Protein AF-A0A1X2FVW8-F1 (afdb_monomer_lite)

Sequence (59 aa):
MEKIEFLATLPQIQSAIKIGGDGASRIQFDVPTTEIANVVKLIKATGKLVMVTVEIKEG

pLDDT: mean 90.98, std 6.35, range [60.72, 96.69]

Secondary structure (DSSP, 8-state):
--------B--SSGGGEEE-TTS-EEE--B--GGGHHHHHGGGGGTTS-----------

Structure (mmCIF, N/CA/C/O backbone):
data_AF-A0A1X2FVW8-F1
#
_entry.id   AF-A0A1X2FVW8-F1
#
loop_
_atom_site.group_PDB
_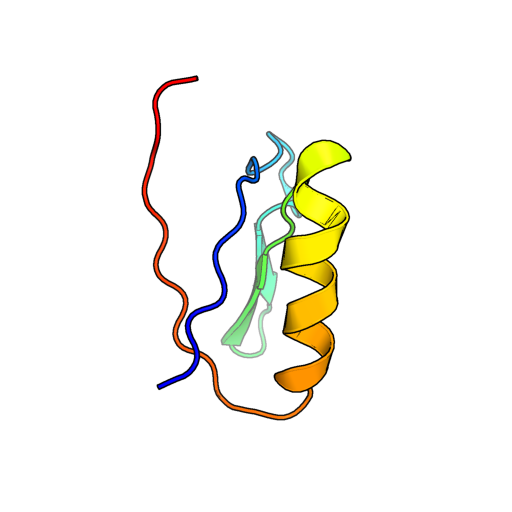atom_site.id
_atom_site.type_symbol
_atom_site.label_atom_id
_atom_site.label_alt_id
_atom_site.label_comp_id
_atom_site.label_asym_id
_atom_site.label_entity_id
_atom_site.label_seq_id
_atom_site.pdbx_PDB_ins_code
_atom_site.Cartn_x
_atom_site.Cartn_y
_atom_site.Cartn_z
_atom_site.occupancy
_atom_site.B_iso_or_equiv
_atom_site.auth_seq_id
_atom_site.auth_comp_id
_atom_site.auth_asym_id
_atom_site.auth_atom_id
_atom_site.pdbx_PDB_model_num
ATOM 1 N N . MET A 1 1 ? -20.876 7.308 1.507 1.00 68.88 1 MET A N 1
ATOM 2 C CA . MET A 1 1 ? -19.793 6.601 0.790 1.00 68.88 1 MET A CA 1
ATOM 3 C C . MET A 1 1 ? -18.837 6.075 1.851 1.00 68.88 1 MET A C 1
ATOM 5 O O . MET A 1 1 ? -18.486 6.855 2.727 1.00 68.88 1 MET A O 1
ATOM 9 N N . GLU A 1 2 ? -18.519 4.779 1.875 1.00 81.62 2 GLU A N 1
ATOM 10 C CA . GLU A 1 2 ? -17.585 4.226 2.875 1.00 81.62 2 GLU A CA 1
ATOM 11 C C . GLU A 1 2 ? -16.161 4.663 2.491 1.00 81.62 2 GLU A C 1
ATOM 13 O O . GLU A 1 2 ? -15.735 4.434 1.360 1.00 81.62 2 GLU A O 1
ATOM 18 N N . LYS A 1 3 ? -15.464 5.362 3.394 1.00 90.56 3 LYS A N 1
ATOM 19 C CA . LYS A 1 3 ? -14.094 5.854 3.190 1.00 90.56 3 LYS A CA 1
ATOM 20 C C . LYS A 1 3 ? -13.126 4.889 3.876 1.00 90.56 3 LYS A C 1
ATOM 22 O O . LYS A 1 3 ? -13.332 4.548 5.040 1.00 90.56 3 LYS A O 1
ATOM 27 N N . ILE A 1 4 ? -12.098 4.439 3.160 1.00 93.69 4 ILE A N 1
ATOM 28 C CA . ILE A 1 4 ? -11.027 3.595 3.703 1.00 93.69 4 ILE A CA 1
ATOM 29 C C . ILE A 1 4 ? -9.738 4.409 3.626 1.00 93.69 4 ILE A C 1
ATOM 31 O O . ILE A 1 4 ? -9.348 4.827 2.541 1.00 93.69 4 ILE A O 1
ATOM 35 N N . GLU A 1 5 ? -9.102 4.640 4.772 1.00 95.00 5 GLU A N 1
ATOM 36 C CA . GLU A 1 5 ? -7.862 5.410 4.896 1.00 95.00 5 GLU A CA 1
ATOM 37 C C . GLU A 1 5 ? -6.855 4.615 5.715 1.00 95.00 5 GLU A C 1
ATOM 39 O O . GLU A 1 5 ? -7.233 3.970 6.693 1.00 95.00 5 GLU A O 1
ATOM 44 N N . PHE A 1 6 ? -5.593 4.658 5.305 1.00 95.56 6 PHE A N 1
ATOM 45 C CA . PHE A 1 6 ? -4.469 4.040 5.995 1.00 95.56 6 PHE A CA 1
ATOM 46 C C . PHE A 1 6 ? -3.188 4.793 5.639 1.00 95.56 6 PHE A C 1
ATOM 48 O O . PHE A 1 6 ? -3.090 5.383 4.560 1.00 95.56 6 PHE A O 1
ATOM 55 N N . LEU A 1 7 ? -2.209 4.778 6.541 1.00 95.69 7 LEU A N 1
ATOM 56 C CA . LEU A 1 7 ? -0.867 5.269 6.233 1.00 95.69 7 LEU A CA 1
ATOM 57 C C . LEU A 1 7 ? -0.095 4.203 5.461 1.00 95.69 7 LEU A C 1
ATOM 59 O O . LEU A 1 7 ? -0.215 3.009 5.736 1.00 95.69 7 LEU A O 1
ATOM 63 N N . ALA A 1 8 ? 0.706 4.643 4.500 1.00 95.31 8 ALA A N 1
ATOM 64 C CA . ALA A 1 8 ? 1.606 3.781 3.759 1.00 95.31 8 ALA A CA 1
ATOM 65 C C . ALA A 1 8 ? 2.758 4.598 3.173 1.00 95.31 8 ALA A C 1
ATOM 67 O O . ALA A 1 8 ? 2.644 5.814 3.015 1.00 95.31 8 ALA A O 1
ATOM 68 N N . THR A 1 9 ? 3.844 3.926 2.810 1.00 94.19 9 THR A N 1
ATOM 69 C CA . THR A 1 9 ? 4.945 4.518 2.050 1.00 94.19 9 THR A CA 1
ATOM 70 C C . THR A 1 9 ? 4.989 3.932 0.644 1.00 94.19 9 THR A C 1
ATOM 72 O O . THR A 1 9 ? 4.615 2.782 0.404 1.00 94.19 9 THR A O 1
ATOM 75 N N . LEU A 1 10 ? 5.440 4.740 -0.314 1.00 92.44 10 LEU A N 1
ATOM 76 C CA . LEU A 1 10 ? 5.870 4.238 -1.615 1.00 92.44 10 LEU A CA 1
ATOM 77 C C . LEU A 1 10 ? 7.334 3.807 -1.476 1.00 92.44 10 LEU A C 1
ATOM 79 O O . LEU A 1 10 ? 8.183 4.674 -1.246 1.00 92.44 10 LEU A O 1
ATOM 83 N N . PRO A 1 11 ? 7.654 2.505 -1.584 1.00 90.62 11 PRO A N 1
ATOM 84 C CA . PRO A 1 11 ? 9.030 2.061 -1.446 1.00 90.62 11 PRO A CA 1
ATOM 85 C C . PRO A 1 11 ? 9.894 2.665 -2.554 1.00 90.62 11 PRO A C 1
ATOM 87 O O . PRO A 1 11 ? 9.475 2.758 -3.710 1.00 90.62 11 PRO A O 1
ATOM 90 N N . GLN A 1 12 ? 11.129 3.042 -2.217 1.00 88.19 12 GLN A N 1
ATOM 91 C CA . GLN A 1 12 ? 12.103 3.583 -3.173 1.00 88.19 12 GLN A CA 1
ATOM 92 C C . GLN A 1 12 ? 12.732 2.472 -4.031 1.00 88.19 12 GLN A C 1
ATOM 94 O O . GLN A 1 12 ? 13.945 2.282 -4.060 1.00 88.19 12 GLN A O 1
ATOM 99 N N . ILE A 1 13 ? 11.893 1.707 -4.728 1.00 88.62 13 ILE A N 1
ATOM 100 C CA . ILE A 1 13 ? 12.296 0.653 -5.660 1.00 88.62 13 ILE A CA 1
ATOM 101 C C . ILE A 1 13 ? 11.614 0.884 -7.007 1.00 88.62 13 ILE A C 1
ATOM 103 O O . ILE A 1 13 ? 10.450 1.275 -7.068 1.00 88.62 13 ILE A O 1
ATOM 107 N N . GLN A 1 14 ? 12.310 0.597 -8.110 1.00 84.50 14 GLN A N 1
ATOM 108 C CA . GLN A 1 14 ? 11.755 0.778 -9.461 1.00 84.50 14 GLN A CA 1
ATOM 109 C C . GLN A 1 14 ? 10.453 -0.017 -9.662 1.00 84.50 14 GLN A C 1
ATOM 111 O O . GLN A 1 14 ? 9.557 0.398 -10.387 1.00 84.50 14 GLN A O 1
ATOM 116 N N . SER A 1 15 ? 10.333 -1.166 -8.998 1.00 87.62 15 SER A N 1
ATOM 117 C CA . SER A 1 15 ? 9.169 -2.045 -9.074 1.00 87.62 15 SER A CA 1
ATOM 118 C C . SER A 1 15 ? 7.956 -1.573 -8.262 1.00 87.62 15 SER A C 1
ATOM 120 O O . SER A 1 15 ? 6.915 -2.224 -8.368 1.00 87.62 15 SER A O 1
ATOM 122 N N . ALA A 1 16 ? 8.060 -0.487 -7.485 1.00 91.12 16 ALA A N 1
ATOM 123 C CA . ALA A 1 16 ? 6.962 0.054 -6.681 1.00 91.12 16 ALA A CA 1
ATOM 124 C C . ALA A 1 16 ? 5.825 0.590 -7.555 1.00 91.12 16 ALA A C 1
ATOM 126 O O . ALA A 1 16 ? 4.656 0.460 -7.205 1.00 91.12 16 ALA A O 1
ATOM 127 N N . ILE A 1 17 ? 6.169 1.155 -8.715 1.00 92.69 17 ILE A N 1
ATOM 128 C CA . ILE A 1 17 ? 5.219 1.629 -9.718 1.00 92.69 17 ILE A CA 1
ATOM 129 C C . ILE A 1 17 ? 5.582 0.960 -11.038 1.00 92.69 17 ILE A C 1
ATOM 131 O O . ILE A 1 17 ? 6.597 1.269 -11.656 1.00 92.69 17 ILE A O 1
ATOM 135 N N . LYS A 1 18 ? 4.745 0.020 -11.475 1.00 91.56 18 LYS A N 1
ATOM 136 C CA . LYS A 1 18 ? 4.898 -0.673 -12.755 1.00 91.56 18 LYS A CA 1
ATOM 137 C C . LYS A 1 18 ? 3.830 -0.180 -13.708 1.00 91.56 18 LYS A C 1
ATOM 139 O O . LYS A 1 18 ? 2.651 -0.421 -13.468 1.00 91.56 18 LYS A O 1
ATOM 144 N N . ILE A 1 19 ? 4.246 0.468 -14.785 1.00 89.75 19 ILE A N 1
ATOM 145 C CA . ILE A 1 19 ? 3.358 0.854 -15.879 1.00 89.75 19 ILE A CA 1
ATOM 146 C C . ILE A 1 19 ? 3.397 -0.283 -16.903 1.00 89.75 19 ILE A C 1
ATOM 148 O O . ILE A 1 19 ? 4.443 -0.558 -17.489 1.00 89.75 19 ILE A O 1
ATOM 152 N N . GLY A 1 20 ? 2.286 -1.001 -17.043 1.00 84.44 20 GLY A N 1
ATOM 153 C CA . GLY A 1 20 ? 2.114 -2.074 -18.016 1.00 84.44 20 GLY A CA 1
ATOM 154 C C . GLY A 1 20 ? 1.874 -1.530 -19.423 1.00 84.44 20 GLY A C 1
ATOM 155 O O . GLY A 1 20 ? 1.299 -0.458 -19.608 1.00 84.44 20 GLY A O 1
ATOM 156 N N . GLY A 1 21 ? 2.313 -2.282 -20.436 1.00 79.00 21 GLY A N 1
ATOM 157 C CA . GLY A 1 21 ? 2.098 -1.939 -21.849 1.00 79.00 21 GLY A CA 1
ATOM 158 C C . GLY A 1 21 ? 0.654 -2.132 -22.334 1.00 79.00 21 GLY A C 1
ATOM 159 O O . GLY A 1 21 ? 0.327 -1.736 -23.445 1.00 79.00 21 GLY A O 1
ATOM 160 N N . ASP A 1 22 ? -0.207 -2.721 -21.505 1.00 87.25 22 ASP A N 1
ATOM 161 C CA . ASP A 1 22 ? -1.648 -2.903 -21.710 1.00 87.25 22 ASP A CA 1
ATOM 162 C C . ASP A 1 22 ? -2.483 -1.719 -21.184 1.00 87.25 22 ASP A C 1
ATOM 164 O O . ASP A 1 22 ? -3.711 -1.779 -21.160 1.00 87.25 22 ASP A O 1
ATOM 168 N N . GLY A 1 23 ? -1.822 -0.638 -20.753 1.00 83.19 23 GLY A N 1
ATOM 169 C CA . GLY A 1 23 ? -2.465 0.550 -20.192 1.00 83.19 23 GLY A CA 1
ATOM 170 C C . GLY A 1 23 ? -2.823 0.423 -18.709 1.00 83.19 23 GLY A C 1
ATOM 171 O O . GLY A 1 23 ? -3.388 1.361 -18.146 1.00 83.19 23 GLY A O 1
ATOM 172 N N . ALA A 1 24 ? -2.483 -0.694 -18.057 1.00 89.12 24 ALA A N 1
ATOM 173 C CA . ALA A 1 24 ? -2.688 -0.877 -16.627 1.00 89.12 24 ALA A CA 1
ATOM 174 C C . ALA A 1 24 ? -1.417 -0.548 -15.836 1.00 89.12 24 ALA A C 1
ATOM 176 O O . ALA A 1 24 ? -0.330 -1.038 -16.131 1.00 89.12 24 ALA A O 1
ATOM 177 N N . SER A 1 25 ? -1.559 0.230 -14.766 1.00 91.75 25 SER A N 1
ATOM 178 C CA . SER A 1 25 ? -0.475 0.478 -13.812 1.00 91.75 25 SER A CA 1
ATOM 179 C C . SER A 1 25 ? -0.718 -0.284 -12.515 1.00 91.75 25 SER A C 1
ATOM 181 O O . SER A 1 25 ? -1.844 -0.356 -12.023 1.00 91.75 25 SER A O 1
ATOM 183 N N . ARG A 1 26 ? 0.346 -0.835 -11.929 1.00 92.19 26 ARG A N 1
ATOM 184 C CA . ARG A 1 26 ? 0.333 -1.450 -10.600 1.00 92.19 26 ARG A CA 1
ATOM 185 C C . ARG A 1 26 ? 1.201 -0.635 -9.656 1.00 92.19 26 ARG A C 1
ATOM 187 O O . ARG A 1 26 ? 2.358 -0.364 -9.963 1.00 92.19 26 ARG A O 1
ATOM 194 N N . ILE A 1 27 ? 0.634 -0.296 -8.506 1.00 93.44 27 ILE A N 1
ATOM 195 C CA . ILE A 1 27 ? 1.305 0.444 -7.441 1.00 93.44 27 ILE A CA 1
ATOM 196 C C . ILE A 1 27 ? 1.388 -0.471 -6.221 1.00 93.44 27 ILE A C 1
ATOM 198 O O . ILE A 1 27 ? 0.399 -1.110 -5.859 1.00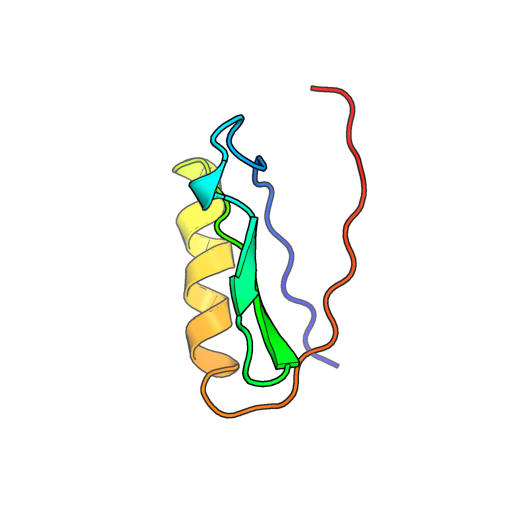 93.44 27 ILE A O 1
ATOM 202 N N . GLN A 1 28 ? 2.567 -0.554 -5.618 1.00 94.31 28 GLN A N 1
ATOM 203 C CA . GLN A 1 28 ? 2.816 -1.262 -4.372 1.00 94.31 28 GLN A CA 1
ATOM 204 C C . GLN A 1 28 ? 3.120 -0.243 -3.278 1.00 94.31 28 GLN A C 1
ATOM 206 O O . GLN A 1 28 ? 3.944 0.649 -3.469 1.00 94.31 28 GLN A O 1
ATOM 211 N N . PHE A 1 29 ? 2.4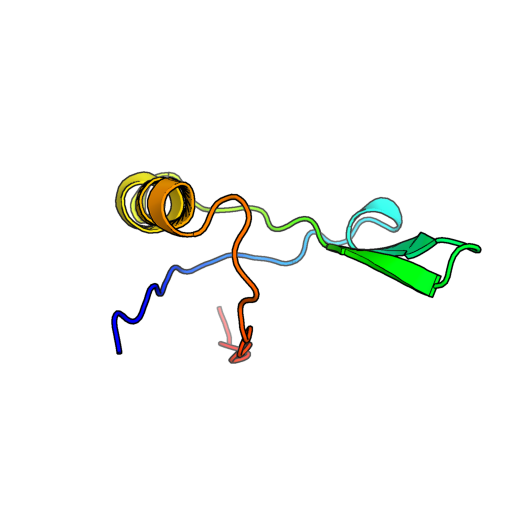59 -0.407 -2.139 1.00 94.12 29 PHE A N 1
ATOM 212 C CA . PHE A 1 29 ? 2.684 0.389 -0.945 1.00 94.12 29 PHE A CA 1
ATOM 213 C C . PHE A 1 29 ? 3.179 -0.513 0.179 1.00 94.12 29 PHE A C 1
ATOM 215 O O . PHE A 1 29 ? 2.677 -1.630 0.330 1.00 94.12 29 PHE A O 1
ATOM 222 N N . ASP A 1 30 ? 4.098 -0.002 0.987 1.00 94.25 30 ASP A N 1
ATOM 223 C CA . ASP A 1 30 ? 4.465 -0.630 2.248 1.00 94.25 30 ASP A CA 1
ATOM 224 C C . ASP A 1 30 ? 3.593 -0.036 3.352 1.00 94.25 30 ASP A C 1
ATOM 226 O O . ASP A 1 30 ? 3.529 1.178 3.547 1.00 94.25 30 ASP A O 1
ATOM 230 N N . VAL A 1 31 ? 2.877 -0.903 4.062 1.00 95.56 31 VAL A N 1
ATOM 231 C CA . VAL A 1 31 ? 1.925 -0.503 5.099 1.00 95.56 31 VAL A CA 1
ATOM 232 C C . VAL A 1 31 ? 2.492 -0.916 6.458 1.00 95.56 31 VAL A C 1
ATOM 234 O O . VAL A 1 31 ? 2.816 -2.094 6.637 1.00 95.56 31 VAL A O 1
ATOM 237 N N . PRO A 1 32 ? 2.601 0.003 7.434 1.00 95.31 32 PRO A N 1
ATOM 238 C CA . PRO A 1 32 ? 3.054 -0.347 8.771 1.00 95.31 32 PRO A CA 1
ATOM 239 C C . PRO A 1 32 ? 2.053 -1.285 9.456 1.00 95.31 32 PRO A C 1
ATOM 241 O O . PRO A 1 32 ? 0.844 -1.232 9.224 1.00 95.31 32 PRO A O 1
ATOM 244 N N . THR A 1 33 ? 2.543 -2.135 10.358 1.00 96.25 33 THR A N 1
ATOM 245 C CA . THR A 1 33 ? 1.709 -3.132 11.052 1.00 96.25 33 THR A CA 1
ATOM 246 C C . THR A 1 33 ? 0.549 -2.511 11.835 1.00 96.25 33 THR A C 1
ATOM 248 O O . THR A 1 33 ? -0.512 -3.124 11.951 1.00 96.25 33 THR A O 1
ATOM 251 N N . THR A 1 34 ? 0.713 -1.271 12.303 1.00 96.69 34 THR A N 1
ATOM 252 C CA . THR A 1 34 ? -0.319 -0.474 12.984 1.00 96.69 34 THR A CA 1
ATOM 253 C C . THR A 1 34 ? -1.537 -0.170 12.107 1.00 96.69 34 THR A C 1
ATOM 255 O O . THR A 1 34 ? -2.611 0.093 12.637 1.00 96.69 34 THR 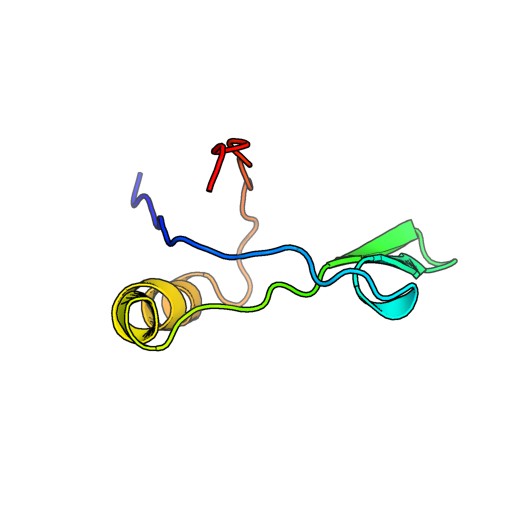A O 1
ATOM 258 N N . GLU A 1 35 ? -1.403 -0.247 10.781 1.00 96.62 35 GLU A N 1
ATOM 259 C CA . GLU A 1 35 ? -2.445 0.098 9.805 1.00 96.62 35 GLU A CA 1
ATOM 260 C C . GLU A 1 35 ? -3.111 -1.128 9.153 1.00 96.62 35 GLU A C 1
ATOM 262 O O . GLU A 1 35 ? -4.045 -0.986 8.360 1.00 96.62 35 GLU A O 1
ATOM 267 N N . ILE A 1 36 ? -2.701 -2.355 9.503 1.00 95.62 36 ILE A N 1
ATOM 268 C CA . ILE A 1 36 ? -3.229 -3.592 8.891 1.00 95.62 36 ILE A CA 1
ATOM 269 C C . ILE A 1 36 ? -4.757 -3.669 8.991 1.00 95.62 36 ILE A C 1
ATOM 271 O O . ILE A 1 36 ? -5.424 -4.035 8.022 1.00 95.62 36 ILE A O 1
ATOM 275 N N . ALA A 1 37 ? -5.336 -3.282 10.131 1.00 95.31 37 ALA A N 1
ATOM 276 C CA . ALA A 1 37 ? -6.786 -3.300 10.326 1.00 95.31 37 ALA A CA 1
ATOM 277 C C . ALA A 1 37 ? -7.533 -2.402 9.321 1.00 95.31 37 ALA A C 1
ATOM 279 O O . ALA A 1 37 ? -8.666 -2.709 8.944 1.00 95.31 37 ALA A O 1
ATOM 280 N N . ASN A 1 38 ? -6.909 -1.310 8.869 1.00 95.38 38 ASN A N 1
ATOM 281 C CA . ASN A 1 38 ? -7.468 -0.425 7.853 1.00 95.38 38 ASN A CA 1
ATOM 282 C C . ASN A 1 38 ? -7.308 -1.010 6.444 1.00 95.38 38 ASN A C 1
ATOM 284 O O . ASN A 1 38 ? -8.266 -0.987 5.674 1.00 95.38 38 ASN A O 1
ATOM 288 N N . VAL A 1 39 ? -6.163 -1.625 6.132 1.00 94.50 39 VAL A N 1
ATOM 289 C CA . VAL A 1 39 ? -5.932 -2.299 4.839 1.00 94.50 39 VAL A CA 1
ATOM 290 C C . VAL A 1 39 ? -6.864 -3.484 4.628 1.00 94.50 39 VAL A C 1
ATOM 292 O O . VAL A 1 39 ? -7.400 -3.652 3.537 1.00 94.50 39 VAL A O 1
ATOM 295 N N . VAL A 1 40 ? -7.143 -4.272 5.668 1.00 95.06 40 VAL A N 1
ATOM 296 C CA . VAL A 1 40 ? -8.086 -5.403 5.589 1.00 95.06 40 VAL A CA 1
ATOM 297 C C . VAL A 1 40 ? -9.484 -4.950 5.143 1.00 95.06 40 VAL A C 1
ATOM 299 O O . VAL A 1 40 ? -10.194 -5.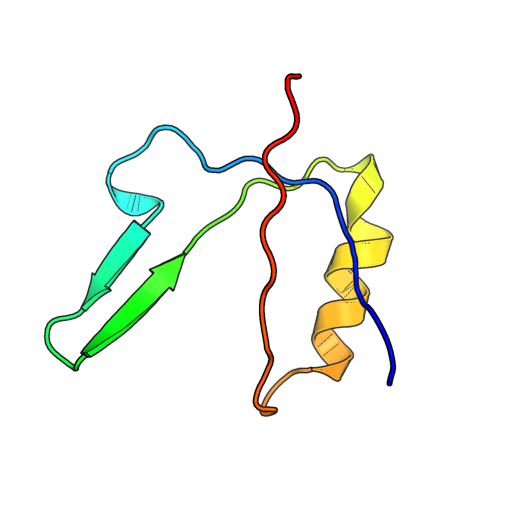704 4.476 1.00 95.06 40 VAL A O 1
ATOM 302 N N . LYS A 1 41 ? -9.881 -3.696 5.409 1.00 94.62 41 LYS A N 1
ATOM 303 C CA . LYS A 1 41 ? -11.165 -3.151 4.932 1.00 94.62 41 LYS A CA 1
ATOM 304 C C . LYS A 1 41 ? -11.238 -3.090 3.401 1.00 94.62 41 LYS A C 1
ATOM 306 O O . LYS A 1 41 ? -12.344 -3.164 2.866 1.00 94.62 41 LYS A O 1
ATOM 311 N N . LEU A 1 42 ? -10.102 -3.035 2.691 1.00 92.56 42 LEU A N 1
ATOM 312 C CA . LEU A 1 42 ? -10.049 -3.059 1.221 1.00 92.56 42 LEU A CA 1
ATOM 313 C C . LEU A 1 42 ? -10.597 -4.357 0.621 1.00 92.56 42 LEU A C 1
ATOM 315 O O . LEU A 1 42 ? -11.030 -4.344 -0.527 1.00 92.56 42 LEU A O 1
ATOM 319 N N . ILE A 1 43 ? -10.668 -5.453 1.388 1.00 93.62 43 ILE A N 1
ATOM 320 C CA . ILE A 1 43 ? -11.308 -6.702 0.940 1.00 93.62 43 ILE A CA 1
ATOM 321 C C . ILE A 1 43 ? -12.766 -6.443 0.518 1.00 93.62 43 ILE A C 1
ATOM 323 O O . ILE A 1 43 ? -13.262 -7.032 -0.440 1.00 93.62 43 ILE A O 1
ATOM 327 N N . LYS A 1 44 ? -13.460 -5.491 1.158 1.00 91.56 44 LYS A N 1
ATOM 328 C CA . LYS A 1 44 ? -14.832 -5.105 0.778 1.00 91.56 44 LYS A CA 1
ATOM 329 C C . LYS A 1 44 ? -14.922 -4.408 -0.589 1.00 91.56 44 LYS A C 1
ATOM 331 O O . LYS A 1 44 ? -16.023 -4.279 -1.142 1.00 91.56 44 LYS A O 1
ATOM 336 N N . ALA A 1 45 ? -13.797 -3.913 -1.104 1.00 92.00 45 ALA A N 1
ATOM 337 C CA . ALA A 1 45 ? -13.683 -3.212 -2.378 1.00 92.00 45 ALA A CA 1
ATOM 338 C C . ALA A 1 45 ? -13.235 -4.127 -3.534 1.00 92.00 45 ALA A C 1
ATOM 340 O O . ALA A 1 45 ? -13.188 -3.675 -4.677 1.00 92.00 45 ALA A O 1
ATOM 341 N N . THR A 1 46 ? -12.945 -5.409 -3.276 1.00 92.50 46 THR A N 1
ATOM 342 C CA . THR A 1 46 ? -12.568 -6.373 -4.318 1.00 92.50 46 THR A CA 1
ATOM 343 C C . THR A 1 46 ? -13.614 -6.422 -5.438 1.00 92.50 46 THR A C 1
ATOM 345 O O . THR A 1 46 ? -14.809 -6.566 -5.184 1.00 92.50 46 THR A O 1
ATOM 348 N N . GLY A 1 47 ? -13.154 -6.286 -6.686 1.00 92.81 47 GLY A N 1
ATOM 349 C CA . GLY A 1 47 ? -14.003 -6.297 -7.884 1.00 92.81 47 GLY A CA 1
ATOM 350 C C . GLY A 1 47 ? -14.779 -5.001 -8.149 1.00 92.81 47 GLY A C 1
ATOM 351 O O . GLY A 1 47 ? -15.562 -4.957 -9.094 1.00 92.81 47 GLY A O 1
ATOM 352 N N . LYS A 1 48 ? -14.585 -3.949 -7.344 1.00 92.56 48 LYS A N 1
ATOM 353 C CA . LYS A 1 48 ? -15.260 -2.653 -7.512 1.00 92.56 48 LYS A CA 1
ATOM 354 C C . LYS A 1 48 ? -14.307 -1.603 -8.077 1.00 92.56 48 LYS A C 1
ATOM 356 O O . LYS A 1 48 ? -13.106 -1.638 -7.822 1.00 92.56 48 LYS A O 1
ATOM 361 N N . LEU A 1 49 ? -14.864 -0.634 -8.804 1.00 92.38 49 LEU A N 1
ATOM 362 C CA . LEU A 1 49 ? -14.146 0.588 -9.160 1.00 92.38 49 LEU A CA 1
ATOM 363 C C . LEU A 1 49 ? -13.897 1.408 -7.889 1.00 92.38 49 LEU A C 1
ATOM 365 O O . LEU A 1 49 ? -14.830 1.673 -7.129 1.00 92.38 49 LEU A O 1
ATOM 369 N N . VAL A 1 50 ? -12.649 1.818 -7.673 1.00 92.75 50 VAL A N 1
ATOM 370 C CA . VAL A 1 50 ? -12.245 2.642 -6.530 1.00 92.75 50 VAL A CA 1
ATOM 371 C C . VAL A 1 50 ? -11.573 3.921 -7.013 1.00 92.75 50 VAL A C 1
ATOM 373 O O . VAL A 1 50 ? -10.811 3.905 -7.976 1.00 92.75 50 VAL A O 1
ATOM 376 N N . MET A 1 51 ? -11.850 5.030 -6.330 1.00 93.75 51 MET A N 1
ATOM 377 C CA . MET A 1 51 ? -11.099 6.275 -6.475 1.00 93.75 51 MET A CA 1
ATOM 378 C C . MET A 1 51 ? -10.053 6.325 -5.364 1.00 93.75 51 MET A C 1
ATOM 380 O O . MET A 1 51 ? -10.400 6.180 -4.192 1.00 93.75 51 MET A O 1
ATOM 384 N N . VAL A 1 52 ? -8.786 6.512 -5.731 1.00 92.94 52 VAL A N 1
ATOM 385 C CA . VAL A 1 52 ? -7.671 6.603 -4.783 1.00 92.94 52 VAL A CA 1
ATOM 386 C C . VAL A 1 52 ? -7.225 8.056 -4.693 1.00 92.94 52 VAL A C 1
ATOM 388 O O . VAL A 1 52 ? -6.863 8.653 -5.704 1.00 92.94 52 VAL A O 1
ATOM 391 N N . THR A 1 53 ? -7.228 8.604 -3.482 1.00 94.00 53 THR A N 1
ATOM 392 C CA . THR A 1 53 ? -6.646 9.914 -3.172 1.00 94.00 53 THR A CA 1
ATOM 393 C C . THR A 1 53 ? -5.375 9.687 -2.369 1.00 94.00 53 THR A C 1
ATOM 395 O O . THR A 1 53 ? -5.396 8.937 -1.395 1.00 94.00 53 THR A O 1
ATOM 398 N N . VAL A 1 54 ? -4.273 10.315 -2.778 1.00 93.31 54 VAL A N 1
ATOM 399 C CA . VAL A 1 54 ? -2.985 10.235 -2.078 1.00 93.31 54 VAL A CA 1
ATOM 400 C C . VAL A 1 54 ? -2.660 11.604 -1.499 1.00 93.31 54 VAL A C 1
ATOM 402 O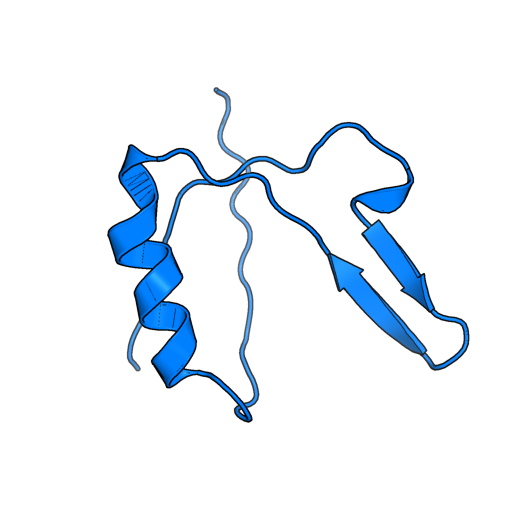 O . VAL A 1 54 ? -2.590 12.588 -2.232 1.00 93.31 54 VAL A O 1
ATOM 405 N N . GLU A 1 55 ? -2.445 11.650 -0.190 1.00 95.31 55 GLU A N 1
ATOM 406 C CA . GLU A 1 55 ? -1.978 12.834 0.527 1.00 95.31 55 GLU A CA 1
ATOM 407 C C . GLU A 1 55 ? -0.526 12.609 0.948 1.00 95.31 55 GLU A C 1
ATOM 409 O O . GLU A 1 55 ? -0.223 11.661 1.675 1.00 95.31 55 GLU A O 1
ATOM 414 N N . ILE A 1 56 ? 0.379 13.469 0.476 1.00 93.94 56 ILE A N 1
ATOM 415 C CA . ILE A 1 56 ? 1.787 13.415 0.874 1.00 93.94 56 ILE A CA 1
ATOM 416 C C . ILE A 1 56 ? 1.889 13.983 2.288 1.00 93.94 56 ILE A C 1
ATOM 418 O O . ILE A 1 56 ? 1.542 15.140 2.522 1.00 93.94 56 ILE A O 1
ATOM 422 N N . LYS A 1 57 ? 2.363 13.162 3.225 1.00 88.00 57 LYS A N 1
ATOM 423 C CA . LYS A 1 57 ? 2.688 13.577 4.590 1.00 88.00 57 LYS A CA 1
ATOM 424 C C . LYS A 1 57 ? 4.200 13.587 4.754 1.00 88.00 57 LYS A C 1
ATOM 426 O O . LYS A 1 57 ? 4.869 12.666 4.295 1.00 88.00 57 LYS A O 1
ATOM 431 N N . GLU A 1 58 ? 4.722 14.623 5.395 1.00 81.38 58 GLU A N 1
ATOM 432 C CA . GLU A 1 58 ? 6.118 14.654 5.826 1.00 81.38 58 GLU A CA 1
ATOM 433 C C . GLU A 1 58 ? 6.259 13.741 7.051 1.00 81.38 58 GLU A C 1
ATOM 435 O O . GLU A 1 58 ? 5.559 13.933 8.049 1.00 81.38 58 GLU A O 1
ATOM 440 N N . GLY A 1 59 ? 7.101 12.710 6.953 1.00 60.72 59 GLY A N 1
ATOM 441 C CA . GLY A 1 59 ? 7.294 11.705 8.000 1.00 60.72 59 GLY A CA 1
ATOM 442 C C . GLY A 1 59 ? 8.338 10.670 7.627 1.00 60.72 59 GLY A C 1
ATOM 443 O O . GLY A 1 59 ? 8.283 10.183 6.476 1.00 60.72 59 GLY A O 1
#

Radius of gyration: 12.84 Å; chains: 1; bounding box: 32×21×35 Å

Foldseek 3Di:
DDDQDADWAQDPDPVQWDQDPVRDIDHDTHGDPVGVVSVVVCVVCPPHDDDDDDDDDDD